Protein AF-A0A258SV16-F1 (afdb_monomer)

Mean predicted aligned error: 8.41 Å

Solvent-accessible surface area (backbone atoms only — not comparable to full-atom values): 5062 Å² total; per-residue (Å²): 127,65,66,65,54,51,50,53,50,53,50,46,63,60,21,54,77,56,52,93,49,18,67,59,50,45,48,50,55,52,48,50,54,53,54,50,50,53,51,51,51,50,47,65,72,43,36,76,68,40,62,76,61,78,46,52,67,59,55,50,53,54,45,53,52,50,52,53,52,53,47,51,59,61,48,45,57,61,58,70,43,43,66,69,71,65,50,87,127

Secondary structure (DSSP, 8-state):
-HHHHHHHHHHHHHHGGGGGGHHHHHHHHHHHHHHHHHHHHHHHHTHHHHHTTS-HHHHHHHHHHHHHHHHHHHHHHHHHHHHHHTS--

Foldseek 3Di:
DVPVVVVVVVLQVVLCVVPPCSVLSSQLVVQLVVQLVVVVVVCVVPVVVCVVVVCVVVSSVVSSVVSNVVSVVVSVVVVVCVVVVPPDD

pLDDT: mean 79.52, std 8.13, r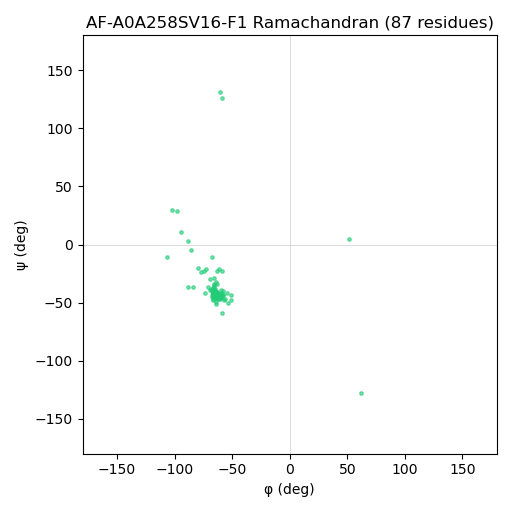ange [53.0, 90.62]

Structure (mmCIF, N/CA/C/O backbone):
data_AF-A0A258SV16-F1
#
_entry.id   AF-A0A258SV16-F1
#
loop_
_atom_site.group_PDB
_atom_site.id
_atom_site.type_symbol
_atom_site.label_atom_id
_atom_site.label_alt_id
_atom_site.label_comp_id
_atom_site.label_asym_id
_atom_site.label_entity_id
_atom_site.label_seq_id
_atom_site.pdbx_PDB_ins_code
_atom_site.Cartn_x
_atom_site.Cartn_y
_atom_site.Cartn_z
_atom_site.occupancy
_atom_site.B_iso_or_equiv
_atom_site.auth_seq_id
_atom_site.auth_comp_id
_atom_site.auth_asym_id
_atom_site.auth_atom_id
_atom_site.pdbx_PDB_model_num
ATOM 1 N N . MET A 1 1 ? 16.809 -5.054 13.132 1.00 53.00 1 MET A N 1
ATOM 2 C CA . MET A 1 1 ? 17.282 -4.914 11.729 1.00 53.00 1 MET 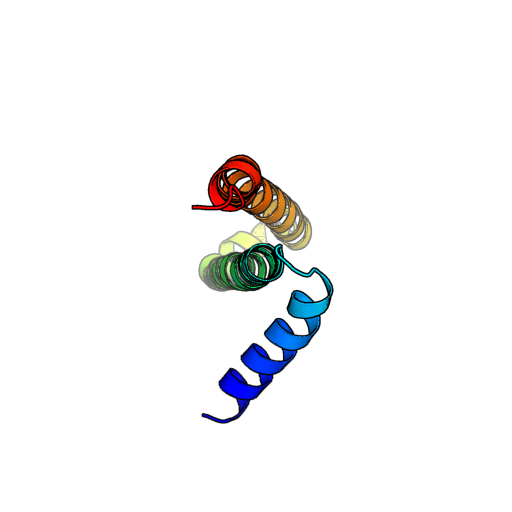A CA 1
ATOM 3 C C . MET A 1 1 ? 17.010 -6.117 10.804 1.00 53.00 1 MET A C 1
ATOM 5 O O . MET A 1 1 ? 17.112 -5.944 9.598 1.00 53.00 1 MET A O 1
ATOM 9 N N . SER A 1 2 ? 16.632 -7.304 11.310 1.00 64.19 2 SER A N 1
ATOM 10 C CA . SER A 1 2 ? 16.345 -8.505 10.485 1.00 64.19 2 SER A CA 1
ATOM 11 C C . SER A 1 2 ? 14.912 -8.556 9.914 1.00 64.19 2 SER A C 1
ATOM 13 O O . SER A 1 2 ? 14.715 -8.940 8.764 1.00 64.19 2 SER A O 1
ATOM 15 N N . LEU A 1 3 ? 13.910 -8.092 10.673 1.00 68.38 3 LEU A N 1
ATOM 16 C CA . LEU A 1 3 ? 12.494 -8.189 10.285 1.00 68.38 3 LEU A CA 1
ATOM 17 C C . LEU A 1 3 ? 12.129 -7.332 9.067 1.00 68.38 3 LEU A C 1
ATOM 19 O O . LEU A 1 3 ? 11.455 -7.817 8.168 1.00 68.38 3 LEU A O 1
ATOM 23 N N . ILE A 1 4 ? 12.634 -6.097 8.991 1.00 69.31 4 ILE A N 1
ATOM 24 C CA . ILE A 1 4 ? 12.396 -5.195 7.850 1.00 69.31 4 ILE A CA 1
ATOM 25 C C . ILE A 1 4 ? 12.998 -5.782 6.568 1.00 69.31 4 ILE A C 1
ATOM 27 O O . ILE A 1 4 ? 12.360 -5.758 5.522 1.00 69.31 4 ILE A O 1
ATOM 31 N N . LYS A 1 5 ? 14.197 -6.377 6.657 1.00 69.56 5 LYS A N 1
ATOM 32 C CA . LYS A 1 5 ? 14.842 -7.035 5.514 1.00 69.56 5 LYS A CA 1
ATOM 33 C C . LYS A 1 5 ? 14.072 -8.275 5.067 1.00 69.56 5 LYS A C 1
ATOM 35 O O . LYS A 1 5 ? 13.865 -8.443 3.872 1.00 69.56 5 LYS A O 1
ATOM 40 N N . LYS A 1 6 ? 13.595 -9.102 6.006 1.00 70.81 6 LYS A N 1
ATOM 41 C CA . LYS A 1 6 ? 12.737 -10.256 5.690 1.00 70.81 6 LYS A CA 1
ATOM 42 C C . LYS A 1 6 ? 11.415 -9.835 5.052 1.00 70.81 6 LYS A C 1
ATOM 44 O O . LYS A 1 6 ? 11.005 -10.458 4.081 1.00 70.81 6 LYS A O 1
ATOM 49 N N . LEU A 1 7 ? 10.777 -8.782 5.562 1.00 73.69 7 LEU A N 1
ATOM 50 C CA . LEU A 1 7 ? 9.536 -8.255 4.999 1.00 73.69 7 LEU A CA 1
ATOM 51 C C . LEU A 1 7 ? 9.766 -7.728 3.580 1.00 73.69 7 LEU A C 1
ATOM 5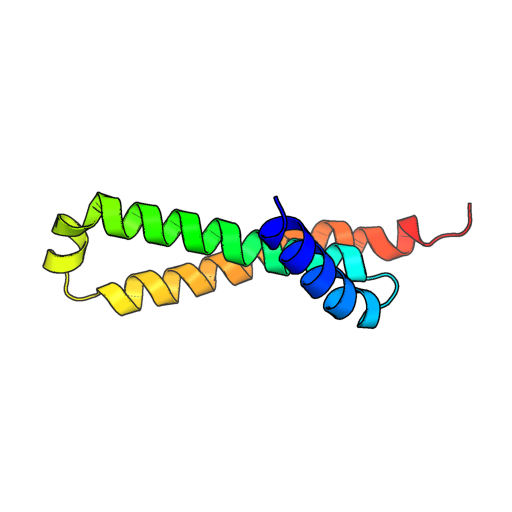3 O O . LEU A 1 7 ? 9.067 -8.138 2.662 1.00 73.69 7 LEU A O 1
ATOM 57 N N . HIS A 1 8 ? 10.796 -6.901 3.390 1.00 73.38 8 HIS A N 1
ATOM 58 C CA . HIS A 1 8 ? 11.196 -6.390 2.081 1.00 73.38 8 HIS A CA 1
ATOM 59 C C . HIS A 1 8 ? 11.488 -7.524 1.092 1.00 73.38 8 HIS A C 1
ATOM 61 O O . HIS A 1 8 ? 10.989 -7.514 -0.026 1.00 73.38 8 HIS A O 1
ATOM 67 N N . GLN A 1 9 ? 12.249 -8.535 1.512 1.00 74.62 9 GLN A N 1
ATOM 68 C CA . GLN A 1 9 ? 12.602 -9.665 0.660 1.00 74.62 9 GLN A CA 1
ATOM 69 C C . GLN A 1 9 ? 11.387 -10.540 0.339 1.00 74.62 9 GLN A C 1
ATOM 71 O O . GLN A 1 9 ? 11.244 -10.968 -0.799 1.00 74.62 9 GLN A O 1
ATOM 76 N N . SER A 1 10 ? 10.481 -10.752 1.295 1.00 71.56 10 SER A N 1
ATOM 77 C CA . SER A 1 10 ? 9.230 -11.483 1.065 1.00 71.56 10 SER A CA 1
ATOM 78 C C . SER A 1 10 ? 8.312 -10.738 0.087 1.00 71.56 10 SER A C 1
ATOM 80 O O . SER A 1 10 ? 7.818 -11.327 -0.873 1.00 71.56 10 SER A O 1
ATOM 82 N N . LEU A 1 11 ? 8.160 -9.420 0.263 1.00 72.94 11 LEU A N 1
ATOM 83 C CA . LEU A 1 11 ? 7.419 -8.559 -0.663 1.00 72.94 11 LEU A CA 1
ATOM 84 C C . LEU A 1 11 ? 8.040 -8.589 -2.060 1.00 72.94 11 LEU A C 1
ATOM 86 O O . LEU A 1 11 ? 7.322 -8.767 -3.040 1.00 72.94 11 LEU A O 1
ATOM 90 N N . TRP A 1 12 ? 9.366 -8.491 -2.155 1.00 73.75 12 TRP A N 1
ATOM 91 C CA . TRP A 1 12 ? 10.072 -8.530 -3.432 1.00 73.75 12 TRP A CA 1
ATOM 92 C C . TRP A 1 12 ? 9.895 -9.870 -4.153 1.00 73.75 12 TRP A C 1
ATOM 94 O O . TRP A 1 12 ? 9.617 -9.871 -5.343 1.00 73.75 12 TRP A O 1
ATOM 104 N N . GLN A 1 13 ? 9.961 -10.999 -3.440 1.00 76.00 13 GLN A N 1
ATOM 105 C CA . GLN A 1 13 ? 9.747 -12.342 -4.008 1.00 76.00 13 GLN A CA 1
ATOM 106 C C . GLN A 1 13 ? 8.318 -12.556 -4.534 1.00 76.00 13 GLN A C 1
ATOM 108 O O . GLN A 1 13 ? 8.107 -13.286 -5.502 1.00 76.00 13 GLN A O 1
ATOM 113 N N . ILE A 1 14 ? 7.323 -11.925 -3.906 1.00 72.19 14 ILE A N 1
ATOM 114 C CA . ILE A 1 14 ? 5.937 -11.945 -4.391 1.00 72.19 14 ILE A CA 1
ATOM 115 C C . ILE A 1 14 ? 5.799 -11.042 -5.624 1.00 72.19 14 ILE A C 1
ATOM 117 O O . ILE A 1 14 ? 5.160 -11.429 -6.601 1.00 72.19 14 ILE A O 1
ATOM 121 N N . CYS A 1 15 ? 6.427 -9.865 -5.603 1.00 70.12 15 CYS A N 1
ATOM 122 C CA . CYS A 1 15 ? 6.333 -8.882 -6.679 1.00 70.12 15 CYS A CA 1
ATOM 123 C C . CYS A 1 15 ? 7.077 -9.315 -7.949 1.00 70.12 15 CYS A C 1
ATOM 125 O O . CYS A 1 15 ? 6.566 -9.089 -9.044 1.00 70.12 15 CYS A O 1
ATOM 127 N N . THR A 1 16 ? 8.228 -9.988 -7.840 1.00 72.94 16 THR A N 1
ATOM 128 C CA . THR A 1 16 ? 9.000 -10.470 -9.002 1.00 72.94 16 THR A CA 1
ATOM 129 C C . THR A 1 16 ? 8.238 -11.474 -9.866 1.00 72.94 16 THR A C 1
ATOM 131 O O . THR A 1 16 ? 8.541 -11.591 -11.052 1.00 72.94 16 THR A O 1
ATOM 134 N N . LYS A 1 17 ? 7.198 -12.140 -9.337 1.00 75.25 17 LYS A N 1
ATOM 135 C CA . LYS A 1 17 ? 6.299 -12.988 -10.143 1.00 75.25 17 LYS A CA 1
ATOM 136 C C . LYS A 1 17 ? 5.520 -12.212 -11.208 1.00 75.25 17 LYS A C 1
ATOM 138 O O . LYS A 1 17 ? 5.106 -12.806 -12.195 1.00 75.25 17 LYS A O 1
ATOM 143 N N . PHE A 1 18 ? 5.344 -10.904 -11.033 1.00 73.69 18 PHE A N 1
ATOM 144 C CA . PHE A 1 18 ? 4.625 -10.034 -11.967 1.00 73.69 18 PHE A CA 1
ATOM 145 C C . PHE A 1 18 ? 5.548 -9.336 -12.981 1.00 73.69 18 PHE A C 1
ATOM 147 O O . PHE A 1 18 ? 5.115 -8.441 -13.711 1.00 73.69 18 PHE A O 1
ATOM 154 N N . GLY A 1 19 ? 6.820 -9.751 -13.050 1.00 80.56 19 GLY A N 1
ATOM 155 C CA . GLY A 1 19 ? 7.761 -9.319 -14.081 1.00 80.56 19 GLY A CA 1
ATOM 156 C C . GLY A 1 19 ? 8.021 -7.802 -14.055 1.00 80.56 19 GLY A C 1
ATOM 157 O O . GLY A 1 19 ? 8.336 -7.270 -12.988 1.00 80.56 19 GLY A O 1
ATOM 158 N N . PRO A 1 20 ? 7.887 -7.080 -15.187 1.00 78.88 20 PRO A N 1
ATOM 159 C CA . PRO A 1 20 ? 8.140 -5.634 -15.270 1.00 78.88 20 PRO A CA 1
ATOM 160 C C . PRO A 1 20 ? 7.274 -4.779 -14.331 1.00 78.88 20 PRO A C 1
ATOM 162 O O . PRO A 1 20 ? 7.664 -3.673 -13.965 1.00 78.88 20 PRO A O 1
ATOM 165 N N . PHE A 1 21 ? 6.117 -5.295 -13.900 1.00 78.44 21 PHE A N 1
ATOM 166 C CA . PHE A 1 21 ? 5.194 -4.600 -12.996 1.00 78.44 21 PHE A CA 1
ATOM 167 C C . PHE A 1 21 ? 5.502 -4.831 -11.508 1.00 78.44 21 PHE A C 1
ATOM 169 O O . PHE A 1 21 ? 4.780 -4.325 -10.646 1.00 78.44 21 PHE A O 1
ATOM 176 N N . ALA A 1 22 ? 6.578 -5.556 -11.177 1.00 80.81 22 ALA A N 1
ATOM 177 C CA . ALA A 1 22 ? 6.994 -5.801 -9.795 1.00 80.81 22 ALA A CA 1
ATOM 178 C C . ALA A 1 22 ? 7.103 -4.519 -8.936 1.00 80.81 22 ALA A C 1
ATOM 180 O O . ALA A 1 22 ? 6.583 -4.520 -7.816 1.00 80.81 22 ALA A O 1
ATOM 181 N N . PRO A 1 23 ? 7.686 -3.401 -9.423 1.00 80.88 23 PRO A N 1
ATOM 182 C CA . PRO A 1 23 ? 7.771 -2.169 -8.637 1.00 80.88 23 PRO A CA 1
ATOM 183 C C . PRO A 1 23 ? 6.394 -1.548 -8.360 1.00 80.88 23 PRO A C 1
ATOM 185 O O . PRO A 1 23 ? 6.161 -1.012 -7.277 1.00 80.88 23 PRO A O 1
ATOM 188 N N . LEU A 1 24 ? 5.464 -1.661 -9.314 1.00 83.56 24 LEU A N 1
ATOM 189 C CA . LEU A 1 24 ? 4.101 -1.138 -9.199 1.00 83.56 24 LEU A CA 1
ATOM 190 C C . LEU A 1 24 ? 3.324 -1.871 -8.097 1.00 83.56 24 LEU A C 1
ATOM 192 O O . LEU A 1 24 ? 2.676 -1.247 -7.258 1.00 83.56 24 LEU A O 1
ATOM 196 N N . ILE A 1 25 ? 3.427 -3.202 -8.063 1.00 83.12 25 ILE A N 1
ATOM 197 C CA . ILE A 1 25 ? 2.751 -4.026 -7.053 1.00 83.12 25 ILE A CA 1
ATOM 198 C C . ILE A 1 25 ? 3.365 -3.818 -5.671 1.00 83.12 25 ILE A C 1
ATOM 200 O O . ILE A 1 25 ? 2.629 -3.705 -4.689 1.00 83.12 25 ILE A O 1
ATOM 204 N N . ALA A 1 26 ? 4.691 -3.688 -5.585 1.00 84.50 26 ALA A N 1
ATOM 205 C CA . ALA A 1 26 ? 5.352 -3.351 -4.330 1.00 84.50 26 ALA A CA 1
ATOM 206 C C . ALA A 1 26 ? 4.842 -2.008 -3.778 1.00 84.50 26 ALA A C 1
ATOM 208 O O . ALA A 1 26 ? 4.506 -1.920 -2.595 1.00 84.50 26 ALA A O 1
ATOM 209 N N . MET A 1 27 ? 4.710 -0.989 -4.637 1.00 86.44 27 MET A N 1
ATOM 210 C CA . MET A 1 27 ? 4.155 0.316 -4.266 1.00 86.44 27 MET A CA 1
ATOM 211 C C . MET A 1 27 ? 2.715 0.201 -3.751 1.00 86.44 27 MET A C 1
ATOM 213 O O . MET A 1 27 ? 2.399 0.780 -2.713 1.00 86.44 27 MET A O 1
ATOM 217 N N . LEU A 1 28 ? 1.855 -0.561 -4.434 1.00 85.94 28 LEU A N 1
ATOM 218 C CA . LEU A 1 28 ? 0.462 -0.764 -4.024 1.00 85.94 28 LEU A CA 1
ATOM 219 C C . LEU A 1 28 ? 0.356 -1.423 -2.644 1.00 85.94 28 LEU A C 1
ATOM 221 O O . LEU A 1 28 ? -0.392 -0.943 -1.794 1.00 85.94 28 LEU A O 1
ATOM 225 N N . ILE A 1 29 ? 1.121 -2.491 -2.400 1.00 84.94 29 ILE A N 1
ATOM 226 C CA . ILE A 1 29 ? 1.080 -3.221 -1.124 1.00 84.94 29 ILE A CA 1
ATOM 227 C C . ILE A 1 29 ? 1.602 -2.342 0.016 1.00 84.94 29 ILE A C 1
ATOM 229 O O . ILE A 1 29 ? 0.959 -2.240 1.061 1.00 84.94 29 ILE A O 1
ATOM 233 N N . ILE A 1 30 ? 2.746 -1.681 -0.181 1.00 86.69 30 ILE A N 1
ATOM 234 C CA . ILE A 1 30 ? 3.331 -0.802 0.841 1.00 86.69 30 ILE A CA 1
ATOM 235 C C . ILE A 1 30 ? 2.399 0.383 1.112 1.00 86.69 30 ILE A C 1
ATOM 237 O O . ILE A 1 30 ? 2.119 0.687 2.272 1.00 86.69 30 ILE A O 1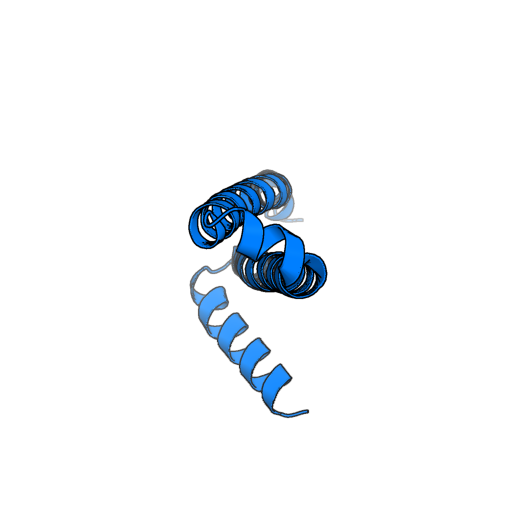
ATOM 241 N N . GLY A 1 31 ? 1.875 1.015 0.060 1.00 85.44 31 GLY A N 1
ATOM 242 C CA . GLY A 1 31 ? 0.937 2.128 0.169 1.00 85.44 31 GLY A CA 1
ATOM 243 C C . GLY A 1 31 ? -0.324 1.751 0.945 1.00 85.44 31 GLY A C 1
ATOM 244 O O . GLY A 1 31 ? -0.729 2.495 1.836 1.00 85.44 31 GLY A O 1
ATOM 245 N N . LEU A 1 32 ? -0.892 0.570 0.681 1.00 86.19 32 LEU A N 1
ATOM 246 C CA . LEU A 1 32 ? -2.081 0.075 1.381 1.00 86.19 32 LEU A CA 1
ATOM 247 C C . LEU A 1 32 ? -1.821 -0.128 2.870 1.00 86.19 32 LEU A C 1
ATOM 249 O O . LEU A 1 32 ? -2.629 0.298 3.696 1.00 86.19 32 LEU A O 1
ATOM 253 N N . VAL A 1 33 ? -0.687 -0.735 3.218 1.00 87.25 33 VAL A N 1
ATOM 254 C CA . VAL A 1 33 ? -0.301 -0.956 4.616 1.00 87.25 33 VAL A CA 1
ATOM 255 C C . VAL A 1 33 ? -0.095 0.375 5.339 1.00 87.25 33 VAL A C 1
ATOM 257 O O . VAL A 1 33 ? -0.611 0.553 6.440 1.00 87.25 33 VAL A O 1
ATOM 260 N N . VAL A 1 34 ? 0.612 1.327 4.722 1.00 88.75 34 VAL A N 1
ATOM 261 C CA . VAL A 1 34 ? 0.903 2.636 5.331 1.00 88.75 34 VAL A CA 1
ATOM 262 C C . VAL A 1 34 ? -0.370 3.467 5.522 1.00 88.75 34 VAL A C 1
ATOM 264 O O . VAL A 1 34 ? -0.593 3.988 6.617 1.00 88.75 34 VAL A O 1
ATOM 267 N N . LEU A 1 35 ? -1.227 3.563 4.500 1.00 85.25 35 LEU A N 1
ATOM 268 C CA . LEU A 1 35 ? -2.496 4.301 4.575 1.00 85.25 35 LEU A CA 1
ATOM 269 C C . LEU A 1 35 ? -3.441 3.686 5.611 1.00 85.25 35 LEU A C 1
ATOM 271 O O . LEU A 1 35 ? -3.975 4.402 6.462 1.00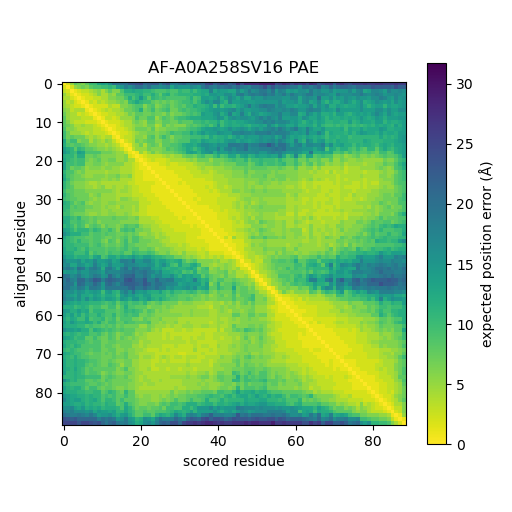 85.25 35 LEU A O 1
ATOM 275 N N . SER A 1 36 ? -3.560 2.356 5.612 1.00 82.50 36 SER A N 1
ATOM 276 C CA . SER A 1 36 ? -4.375 1.638 6.594 1.00 82.50 36 SER A CA 1
ATOM 277 C C . SER A 1 36 ? -3.851 1.864 8.013 1.00 82.50 36 SER A C 1
ATOM 279 O O . SER A 1 36 ? -4.632 2.171 8.911 1.00 82.50 36 SER A O 1
ATOM 281 N N . ALA A 1 37 ? -2.533 1.785 8.232 1.00 86.81 37 ALA A N 1
ATOM 282 C CA . ALA A 1 37 ? -1.919 2.020 9.540 1.00 86.81 37 ALA A CA 1
ATOM 283 C C . ALA A 1 37 ? -2.136 3.458 10.040 1.00 86.81 37 ALA A C 1
ATOM 285 O O . ALA A 1 37 ? -2.470 3.655 11.209 1.00 86.81 37 ALA A O 1
ATOM 286 N N . SER A 1 38 ? -2.016 4.458 9.159 1.00 87.00 38 SER A N 1
ATOM 287 C CA . SER A 1 38 ? -2.328 5.855 9.487 1.00 87.00 38 SER A CA 1
ATOM 288 C C . SER A 1 38 ? -3.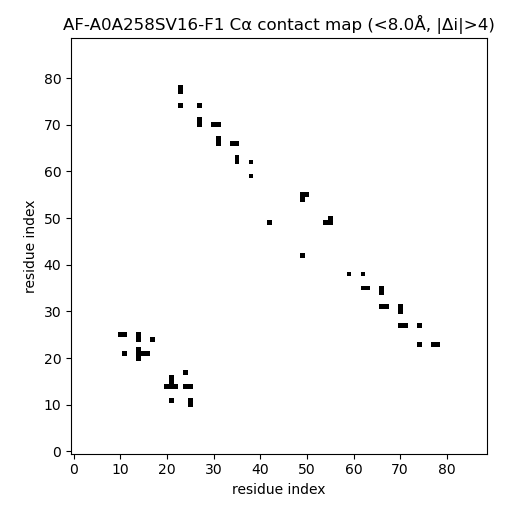787 6.013 9.930 1.00 87.00 38 SER A C 1
ATOM 290 O O . SER A 1 38 ? -4.070 6.660 10.942 1.00 87.00 38 SER A O 1
ATOM 292 N N . ARG A 1 39 ? -4.713 5.345 9.235 1.00 82.38 39 ARG A N 1
ATOM 293 C CA . ARG A 1 39 ? -6.143 5.358 9.558 1.00 82.38 39 ARG A CA 1
ATOM 294 C C . ARG A 1 39 ? -6.443 4.664 10.888 1.00 82.38 39 ARG A C 1
ATOM 296 O O . ARG A 1 39 ? -7.203 5.210 11.685 1.00 82.38 39 ARG A O 1
ATOM 303 N N . PHE A 1 40 ? -5.812 3.525 11.175 1.00 83.50 40 PHE A N 1
ATOM 304 C CA . PHE A 1 40 ? -5.912 2.877 12.488 1.00 83.50 40 PHE A CA 1
ATOM 305 C C . PHE A 1 40 ? -5.376 3.774 13.605 1.00 83.50 40 PHE A C 1
ATOM 307 O O . PHE A 1 40 ? -6.031 3.913 14.635 1.00 83.50 40 PHE A O 1
ATOM 314 N N . GLY A 1 41 ? -4.244 4.447 13.382 1.00 85.56 41 GLY A N 1
ATOM 315 C CA . GLY A 1 41 ? -3.705 5.434 14.319 1.00 85.56 41 GLY A CA 1
ATOM 316 C C . GLY A 1 41 ? -4.692 6.570 14.601 1.00 85.56 41 GLY A C 1
ATOM 317 O O . GLY A 1 41 ? -4.908 6.920 15.757 1.00 85.56 41 GLY A O 1
ATOM 318 N N . LEU A 1 42 ? -5.362 7.092 13.569 1.00 82.50 42 LEU A N 1
ATOM 319 C CA . LEU A 1 42 ? -6.397 8.124 13.715 1.00 82.50 42 LEU A CA 1
ATOM 320 C C . LEU A 1 42 ? -7.647 7.624 14.452 1.00 82.50 42 LEU A C 1
ATOM 322 O O . LEU A 1 42 ? -8.237 8.378 15.226 1.00 82.50 42 LEU A O 1
ATOM 326 N N . VAL A 1 43 ? -8.052 6.373 14.227 1.00 81.75 43 VAL A N 1
ATOM 327 C CA . VAL A 1 43 ? -9.187 5.742 14.921 1.00 81.75 43 VAL A CA 1
ATOM 328 C C . VAL A 1 43 ? -8.875 5.533 16.402 1.00 81.75 43 VAL A C 1
ATOM 330 O O . VAL A 1 43 ? -9.709 5.860 17.242 1.00 81.75 43 VAL A O 1
ATOM 333 N N . ILE A 1 44 ? -7.667 5.065 16.725 1.00 83.69 44 ILE A N 1
ATOM 334 C CA . ILE A 1 44 ? -7.184 4.941 18.109 1.00 83.69 44 ILE A CA 1
ATOM 335 C C . ILE A 1 44 ? -7.075 6.325 18.759 1.00 83.69 44 ILE A C 1
ATOM 337 O O . ILE A 1 44 ? -7.461 6.501 19.909 1.00 83.69 44 ILE A O 1
ATOM 341 N N . TRP A 1 45 ? -6.610 7.335 18.022 1.00 84.94 45 TRP A N 1
ATOM 342 C CA . TRP A 1 45 ? -6.531 8.705 18.529 1.00 84.94 45 TRP A CA 1
ATOM 343 C C . TRP A 1 45 ? -7.915 9.293 18.833 1.00 84.94 45 TRP A C 1
ATOM 345 O O . TRP A 1 45 ? -8.101 9.973 19.838 1.00 84.94 45 TRP A O 1
ATOM 355 N N . LYS A 1 46 ? -8.910 9.056 17.971 1.00 77.88 46 LYS A N 1
ATOM 356 C CA . LYS A 1 46 ? -10.286 9.561 18.137 1.00 77.88 46 LYS A CA 1
ATOM 357 C C . LYS A 1 46 ? -11.229 8.528 18.750 1.00 77.88 46 LYS A C 1
ATOM 359 O O . LYS A 1 46 ? -12.432 8.581 18.491 1.00 77.88 46 LYS A O 1
ATOM 364 N N . PHE A 1 47 ? -10.700 7.626 19.571 1.00 75.00 47 PHE A N 1
ATOM 365 C CA . PHE A 1 47 ? -11.448 6.484 20.086 1.00 75.00 47 PHE A CA 1
ATOM 366 C C . PHE A 1 47 ? -12.749 6.894 20.792 1.00 75.00 47 PHE A C 1
ATOM 368 O O . PHE A 1 47 ? -13.797 6.321 20.510 1.00 75.00 47 PHE A O 1
ATOM 375 N N . GLU A 1 48 ? -12.731 7.966 21.592 1.00 72.12 48 GLU A N 1
ATOM 376 C CA . GLU A 1 48 ? -13.924 8.465 22.300 1.00 72.12 48 GLU A CA 1
ATOM 377 C C . GLU A 1 48 ? -15.075 8.873 21.364 1.00 72.12 48 GLU A C 1
ATOM 379 O O . GLU A 1 48 ? -16.235 8.569 21.629 1.00 72.12 48 GLU A O 1
ATOM 384 N N . ARG A 1 49 ? -14.768 9.509 20.226 1.00 66.31 49 ARG A N 1
ATOM 385 C CA . ARG A 1 49 ? -15.774 9.903 19.216 1.00 66.31 49 ARG A CA 1
ATOM 386 C C . ARG A 1 49 ? -16.256 8.737 18.359 1.00 66.31 49 ARG A C 1
ATOM 388 O O . ARG A 1 49 ? -17.304 8.803 17.721 1.00 66.31 49 ARG A O 1
ATOM 395 N N . VAL A 1 50 ? -15.439 7.702 18.267 1.00 64.75 50 VAL A N 1
ATOM 396 C CA . VAL A 1 50 ? -15.668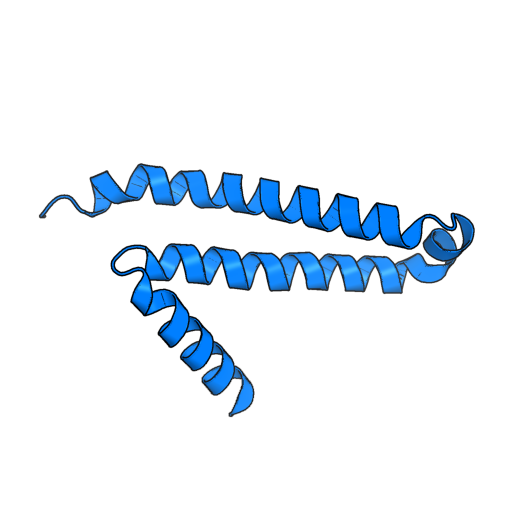 6.570 17.381 1.00 64.75 50 VAL A CA 1
ATOM 397 C C . VAL A 1 50 ? -16.519 5.507 18.088 1.00 64.75 50 VAL A C 1
ATOM 399 O O . VAL A 1 50 ? -17.437 4.964 17.474 1.00 64.75 50 VAL A O 1
ATOM 402 N N . VAL A 1 51 ? -16.312 5.310 19.394 1.00 68.06 51 VAL A N 1
ATOM 403 C CA . VAL A 1 51 ? -17.175 4.484 20.256 1.00 68.06 51 VAL A CA 1
ATOM 404 C C . VAL A 1 51 ? -18.570 5.094 20.407 1.00 68.06 51 VAL A C 1
ATOM 406 O O . VAL A 1 51 ? -19.552 4.363 20.371 1.00 68.06 51 VAL A O 1
ATOM 409 N N . SER A 1 52 ? -18.696 6.425 20.471 1.00 69.88 52 SER A N 1
ATOM 410 C CA . SER A 1 52 ? -20.004 7.088 20.619 1.00 69.88 52 SER A CA 1
ATOM 411 C C . SER A 1 52 ? -20.938 6.948 19.410 1.00 69.88 52 SER A C 1
ATOM 413 O O . SER A 1 52 ? -22.094 7.349 19.486 1.00 69.88 52 SER A O 1
ATOM 415 N N . THR A 1 53 ? -20.435 6.453 18.274 1.00 69.12 53 THR A N 1
ATOM 416 C CA . THR A 1 53 ? -21.193 6.370 17.017 1.00 69.12 53 THR A CA 1
ATOM 417 C C . THR A 1 5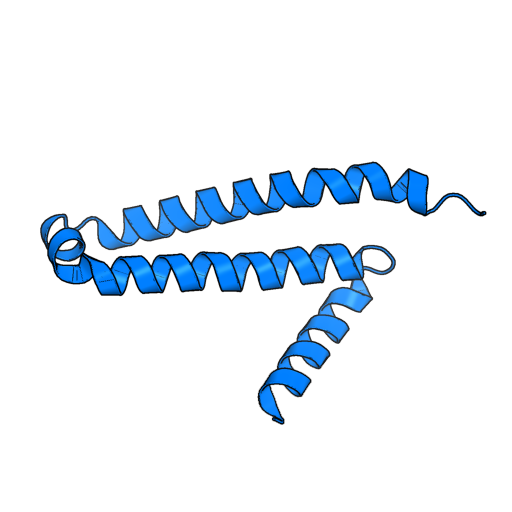3 ? -21.609 4.930 16.682 1.00 69.12 53 THR A C 1
ATOM 419 O O . THR A 1 53 ? -22.375 4.747 15.742 1.00 69.12 53 THR A O 1
ATOM 422 N N . ASP A 1 54 ? -21.091 3.908 17.382 1.00 71.50 54 ASP A N 1
ATOM 423 C CA . ASP A 1 54 ? -21.291 2.460 17.119 1.00 71.50 54 ASP A CA 1
ATOM 424 C C . ASP A 1 54 ? -21.011 1.981 15.668 1.00 71.50 54 ASP A C 1
ATOM 426 O O . ASP A 1 54 ? -21.158 0.812 15.322 1.00 71.50 54 ASP A O 1
ATOM 430 N N . LYS A 1 55 ? -20.530 2.868 14.788 1.00 76.75 55 LYS A N 1
ATOM 431 C CA . LYS A 1 55 ? -20.280 2.625 13.354 1.00 76.75 55 LYS A CA 1
ATOM 432 C C . LYS A 1 55 ? -18.805 2.397 13.027 1.00 76.75 55 LYS A C 1
ATOM 434 O O . LYS A 1 55 ? -18.335 2.706 11.932 1.00 76.75 55 LYS A O 1
ATOM 439 N N . LEU A 1 56 ? -18.057 1.842 13.975 1.00 75.06 56 LEU A N 1
ATOM 440 C CA . LEU A 1 56 ? -16.613 1.606 13.869 1.00 75.06 56 LEU A CA 1
ATOM 441 C C . LEU A 1 56 ? -16.223 0.818 12.615 1.00 75.06 56 LEU A C 1
ATOM 443 O O . LEU A 1 56 ? -15.349 1.229 11.850 1.00 75.06 56 LEU A O 1
ATOM 447 N N . ALA A 1 57 ? -16.910 -0.304 12.403 1.00 74.88 57 ALA A N 1
ATOM 448 C CA . ALA A 1 57 ? -16.670 -1.184 11.269 1.00 74.88 57 ALA A CA 1
ATOM 449 C C . ALA A 1 57 ? -16.995 -0.489 9.939 1.00 74.88 57 ALA A C 1
ATOM 451 O O . ALA A 1 57 ? -16.253 -0.635 8.973 1.00 74.88 57 ALA A O 1
ATOM 452 N N . GLU A 1 58 ? -18.057 0.315 9.901 1.00 81.38 58 GLU A N 1
ATOM 453 C CA . GLU A 1 58 ? -18.483 1.038 8.702 1.00 81.38 58 GLU A CA 1
ATOM 454 C C . GLU A 1 58 ? -17.450 2.105 8.302 1.00 81.38 58 GLU A C 1
ATOM 456 O O . GLU A 1 58 ? -17.075 2.196 7.134 1.00 81.38 58 GLU A O 1
ATOM 461 N N . ILE A 1 59 ? -16.902 2.839 9.277 1.00 80.81 59 ILE A N 1
ATOM 462 C CA . ILE A 1 59 ? -15.842 3.840 9.065 1.00 80.81 59 ILE A CA 1
ATOM 463 C C . ILE A 1 59 ? -14.550 3.182 8.563 1.00 80.81 59 ILE A C 1
ATOM 465 O O . ILE A 1 59 ? -13.905 3.698 7.644 1.00 80.81 59 ILE A O 1
ATOM 469 N N . LEU A 1 60 ? -14.164 2.042 9.142 1.00 81.00 60 LEU A N 1
ATOM 470 C CA . LEU A 1 60 ? -12.973 1.308 8.712 1.00 81.00 60 LEU A CA 1
ATOM 471 C C . LEU A 1 60 ? -13.146 0.712 7.311 1.00 81.00 60 LEU A C 1
ATOM 473 O O . LEU A 1 60 ? -12.262 0.885 6.474 1.00 81.00 60 LEU A O 1
ATOM 477 N N . LEU A 1 61 ? -14.286 0.081 7.017 1.00 82.25 61 LEU A N 1
ATOM 478 C CA . LEU A 1 61 ? -14.573 -0.504 5.701 1.00 82.25 61 LEU A CA 1
ATOM 479 C C . LEU A 1 61 ? -14.670 0.562 4.604 1.00 82.25 61 LEU A C 1
ATOM 481 O O . LEU A 1 61 ? -14.082 0.403 3.532 1.00 82.25 61 LEU A O 1
ATOM 485 N N . GLN A 1 62 ? -15.360 1.675 4.872 1.00 85.25 62 GLN A N 1
ATOM 486 C CA . GLN A 1 62 ? -15.385 2.814 3.952 1.00 85.25 62 GLN A CA 1
ATOM 487 C C . GLN A 1 62 ? -13.992 3.415 3.774 1.00 85.25 62 GLN A C 1
ATOM 489 O O . GLN A 1 62 ? -13.644 3.850 2.677 1.00 85.25 62 GLN A O 1
ATOM 494 N N . GLY A 1 63 ? -13.180 3.396 4.829 1.00 85.06 63 GLY A N 1
ATOM 495 C CA . GLY A 1 63 ? -11.803 3.841 4.771 1.00 85.06 63 GLY A CA 1
ATOM 496 C C . GLY A 1 63 ? -10.930 2.997 3.856 1.00 85.06 63 GLY A C 1
ATOM 497 O O . GLY A 1 63 ? -10.327 3.546 2.939 1.00 85.06 63 GLY A O 1
ATOM 498 N N . VAL A 1 64 ? -10.947 1.674 4.029 1.00 83.50 64 VAL A N 1
ATOM 499 C CA . VAL A 1 64 ? -10.227 0.736 3.153 1.00 83.50 64 VAL A CA 1
ATOM 500 C C . VAL A 1 64 ? -10.682 0.889 1.701 1.00 83.50 64 VAL A C 1
ATOM 502 O O . VAL A 1 64 ? -9.853 0.895 0.794 1.00 83.50 64 VAL A O 1
ATOM 505 N N . ARG A 1 65 ? -11.988 1.081 1.463 1.00 87.81 65 ARG A N 1
ATOM 506 C CA . ARG A 1 65 ? -12.517 1.337 0.114 1.00 87.81 65 ARG A CA 1
ATOM 507 C C . ARG A 1 65 ? -11.867 2.565 -0.525 1.00 87.81 65 ARG A C 1
ATOM 509 O O . ARG A 1 65 ? -11.448 2.498 -1.678 1.00 87.81 65 ARG A O 1
ATOM 516 N N . VAL A 1 66 ? -11.792 3.674 0.208 1.00 89.50 66 VAL A N 1
ATOM 517 C CA . VAL A 1 66 ? -11.162 4.911 -0.278 1.00 89.50 66 VAL A CA 1
ATOM 518 C C . VAL A 1 66 ? -9.663 4.710 -0.494 1.00 89.50 66 VAL A C 1
ATOM 520 O O . VAL A 1 66 ? -9.141 5.157 -1.512 1.00 89.50 66 VAL A O 1
ATOM 523 N N . ASP A 1 67 ? -8.990 3.983 0.397 1.00 88.25 67 ASP A N 1
ATOM 524 C CA . ASP A 1 67 ? -7.552 3.722 0.292 1.00 88.25 67 ASP A CA 1
ATOM 525 C C . ASP A 1 67 ? -7.229 2.894 -0.970 1.00 88.25 67 ASP A C 1
ATOM 527 O O . ASP A 1 67 ? -6.300 3.230 -1.705 1.00 88.25 67 ASP A O 1
ATOM 531 N N . ILE A 1 68 ? -8.047 1.883 -1.299 1.00 87.50 68 ILE A N 1
ATOM 532 C CA . ILE A 1 68 ? -7.924 1.103 -2.545 1.00 87.50 68 ILE A CA 1
ATOM 533 C C . ILE A 1 68 ? -8.145 1.989 -3.780 1.00 87.50 68 ILE A C 1
ATOM 535 O O . ILE A 1 68 ? -7.368 1.913 -4.732 1.00 87.50 68 ILE A O 1
ATOM 539 N N . MET A 1 69 ? -9.173 2.847 -3.772 1.00 90.50 69 MET A N 1
ATOM 540 C CA . MET A 1 69 ? -9.445 3.767 -4.886 1.00 90.50 69 MET A CA 1
ATOM 541 C C . MET A 1 69 ? -8.289 4.748 -5.104 1.00 90.50 69 MET A C 1
ATOM 543 O O . MET A 1 69 ? -7.832 4.921 -6.232 1.00 90.50 69 MET A O 1
ATOM 547 N N . GLN A 1 70 ? -7.791 5.360 -4.028 1.00 90.62 70 GLN A N 1
ATOM 548 C CA . GLN A 1 70 ? -6.688 6.315 -4.083 1.00 90.62 70 GLN A CA 1
ATOM 549 C C . GLN A 1 70 ? -5.410 5.656 -4.605 1.00 90.62 70 GLN A C 1
ATOM 551 O O . GLN A 1 70 ? -4.737 6.218 -5.468 1.00 90.62 70 GLN A O 1
ATOM 556 N N . LEU A 1 71 ? -5.085 4.456 -4.123 1.00 90.12 71 LEU A N 1
ATOM 557 C CA . LEU A 1 71 ? -3.919 3.712 -4.596 1.00 90.12 71 LEU A CA 1
ATOM 558 C C . LEU A 1 71 ? -4.055 3.294 -6.058 1.00 90.12 71 LEU A C 1
ATOM 560 O O . LEU A 1 71 ? -3.081 3.396 -6.799 1.00 90.12 71 LEU A O 1
ATOM 564 N N . GLY A 1 72 ? -5.252 2.892 -6.491 1.00 87.75 72 GLY A N 1
ATOM 565 C CA . GLY A 1 72 ? -5.541 2.631 -7.901 1.00 87.75 72 GLY A CA 1
ATOM 566 C C . GLY A 1 72 ? -5.327 3.870 -8.773 1.00 87.75 72 GLY A C 1
ATOM 567 O O . GLY A 1 72 ? -4.703 3.776 -9.828 1.00 87.75 72 GLY A O 1
ATOM 568 N N . LEU A 1 73 ? -5.762 5.043 -8.306 1.00 90.44 73 LEU A N 1
ATOM 569 C CA . LEU A 1 73 ? -5.576 6.308 -9.017 1.00 90.44 73 LEU A CA 1
ATOM 570 C C . LEU A 1 73 ? -4.096 6.717 -9.094 1.00 90.44 73 LEU A C 1
ATOM 572 O O . LEU A 1 73 ? -3.624 7.140 -10.146 1.00 90.44 73 LEU A O 1
ATOM 576 N N . ILE A 1 74 ? -3.346 6.551 -8.000 1.00 89.25 74 ILE A N 1
ATOM 577 C CA . ILE A 1 74 ? -1.904 6.831 -7.967 1.00 89.25 74 ILE A CA 1
ATOM 578 C C . ILE A 1 74 ? -1.147 5.856 -8.870 1.00 89.25 74 ILE A C 1
ATOM 580 O O . ILE A 1 74 ? -0.237 6.281 -9.572 1.00 89.25 74 ILE A O 1
ATOM 584 N N . ALA A 1 75 ? -1.521 4.573 -8.883 1.00 88.00 75 ALA A N 1
ATOM 585 C CA . ALA A 1 75 ? -0.901 3.555 -9.730 1.00 88.00 75 ALA A CA 1
ATOM 586 C C . ALA A 1 75 ? -1.267 3.690 -11.215 1.00 88.00 75 ALA A C 1
ATOM 588 O O . ALA A 1 75 ? -0.507 3.225 -12.063 1.00 88.00 75 ALA A O 1
ATOM 589 N N . LEU A 1 76 ? -2.371 4.364 -11.546 1.00 89.31 76 LEU A N 1
ATOM 590 C CA . LEU A 1 76 ? -2.758 4.635 -12.930 1.00 89.31 76 LEU A CA 1
ATOM 591 C C . LEU A 1 76 ? -1.686 5.447 -13.671 1.00 89.31 76 LEU A C 1
ATOM 593 O O . LEU A 1 76 ? -1.360 5.126 -14.809 1.00 89.31 76 LEU A O 1
ATOM 597 N N . ILE A 1 77 ? -1.097 6.455 -13.022 1.00 88.12 77 ILE A N 1
ATOM 598 C CA . ILE A 1 77 ? -0.062 7.318 -13.616 1.00 88.12 77 ILE A CA 1
ATOM 599 C C . ILE A 1 77 ? 1.171 6.504 -14.072 1.00 88.12 77 ILE A C 1
ATOM 601 O O . ILE A 1 77 ? 1.478 6.522 -15.264 1.00 88.12 77 ILE A O 1
ATOM 605 N N . PRO A 1 78 ? 1.875 5.755 -13.196 1.00 84.69 78 PRO A N 1
ATOM 606 C CA . PRO A 1 78 ? 3.013 4.937 -13.604 1.00 84.69 78 PRO A CA 1
ATOM 607 C C . PRO A 1 78 ? 2.612 3.788 -14.536 1.00 84.69 78 PRO A C 1
ATOM 609 O O . PRO A 1 78 ? 3.413 3.404 -15.382 1.00 84.69 78 PRO A O 1
ATOM 612 N N . LEU A 1 79 ? 1.384 3.265 -14.439 1.00 87.06 79 LEU A N 1
ATOM 613 C CA . LEU A 1 79 ? 0.894 2.237 -15.360 1.00 87.06 79 LEU A CA 1
ATOM 614 C C . LEU A 1 79 ? 0.753 2.769 -16.796 1.00 87.06 79 LEU A C 1
ATOM 616 O O . LEU A 1 79 ? 1.157 2.089 -17.735 1.00 87.06 79 LEU A O 1
ATOM 620 N N . LEU A 1 80 ? 0.231 3.986 -16.972 1.00 87.69 80 LEU A N 1
ATOM 621 C CA . LEU A 1 80 ? 0.127 4.638 -18.284 1.00 87.69 80 LEU A CA 1
ATOM 622 C C . LEU A 1 80 ? 1.499 5.029 -18.853 1.00 87.69 80 LEU A C 1
ATOM 624 O O . LEU A 1 80 ? 1.680 5.035 -20.068 1.00 87.69 80 LEU A O 1
ATOM 628 N N . LEU A 1 81 ? 2.472 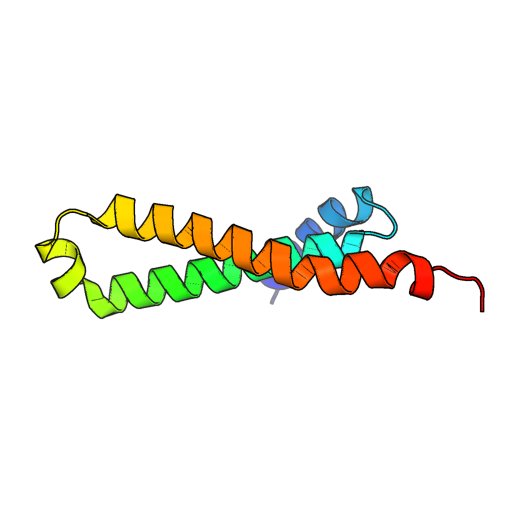5.323 -17.986 1.00 84.94 81 LEU A N 1
ATOM 629 C CA . LEU A 1 81 ? 3.851 5.625 -18.383 1.00 84.94 81 LEU A CA 1
ATOM 630 C C . LEU A 1 81 ? 4.686 4.371 -18.687 1.00 84.94 81 LEU A C 1
ATOM 632 O O . LEU A 1 81 ? 5.682 4.472 -19.399 1.00 84.94 81 LEU A O 1
ATOM 636 N N . ALA A 1 82 ? 4.288 3.195 -18.192 1.00 85.00 82 ALA A N 1
ATOM 637 C CA . ALA A 1 82 ? 5.008 1.937 -18.389 1.00 85.00 82 ALA A CA 1
ATOM 638 C C . ALA A 1 82 ? 5.355 1.616 -19.861 1.00 85.00 82 ALA A C 1
ATOM 640 O O . ALA A 1 82 ? 6.515 1.297 -20.111 1.00 85.00 82 ALA A O 1
ATOM 641 N N . PRO A 1 83 ? 4.441 1.722 -20.851 1.00 80.69 83 PRO A N 1
ATOM 642 C CA . PRO A 1 83 ? 4.785 1.465 -22.252 1.00 80.69 83 PRO A CA 1
ATOM 643 C C . PRO A 1 83 ? 5.781 2.478 -22.828 1.00 80.69 83 PRO A C 1
ATOM 645 O O . PRO A 1 83 ? 6.627 2.089 -23.624 1.00 80.69 83 PRO A O 1
ATOM 648 N N . ILE A 1 84 ? 5.728 3.748 -22.408 1.00 81.06 84 ILE A N 1
ATOM 649 C CA . ILE A 1 84 ? 6.690 4.782 -22.833 1.00 81.06 84 ILE A CA 1
ATOM 650 C C . ILE A 1 84 ? 8.077 4.477 -22.259 1.00 81.06 84 ILE A C 1
ATOM 652 O O . ILE A 1 84 ? 9.081 4.614 -22.949 1.00 81.06 84 ILE A O 1
ATOM 656 N N . LEU A 1 85 ? 8.135 4.029 -21.004 1.00 76.00 85 LEU A N 1
ATOM 657 C CA . LEU A 1 85 ? 9.383 3.681 -20.325 1.00 76.00 85 LEU A CA 1
ATOM 658 C C . LEU A 1 85 ? 9.985 2.351 -20.810 1.00 76.00 85 LEU A C 1
ATOM 660 O O . LEU A 1 85 ? 11.180 2.128 -20.649 1.00 76.00 85 LEU A O 1
ATOM 664 N N . ALA A 1 86 ? 9.154 1.473 -21.374 1.00 77.38 86 ALA A N 1
ATOM 665 C CA . ALA A 1 86 ? 9.554 0.194 -21.952 1.00 77.38 86 ALA A CA 1
ATOM 666 C C . ALA A 1 86 ? 10.005 0.302 -23.418 1.00 77.38 86 ALA A C 1
ATOM 668 O O . ALA A 1 86 ? 10.431 -0.705 -23.989 1.00 77.38 86 ALA A O 1
ATOM 669 N N . LEU A 1 87 ? 9.910 1.486 -24.037 1.00 73.25 87 LEU A N 1
ATOM 670 C CA . LEU A 1 87 ? 10.498 1.710 -25.353 1.00 73.25 87 LEU A CA 1
ATOM 671 C C . LEU A 1 87 ? 12.017 1.492 -25.258 1.00 73.25 87 LEU A C 1
ATOM 673 O O . LEU A 1 87 ? 12.643 2.024 -24.336 1.00 73.25 87 LEU A O 1
ATOM 677 N N . PRO A 1 88 ? 12.619 0.709 -26.172 1.00 62.88 88 PRO A N 1
ATOM 678 C CA . PRO A 1 88 ? 14.067 0.588 -26.226 1.00 62.88 88 PRO A CA 1
ATOM 679 C C . PRO A 1 88 ? 14.661 1.983 -26.449 1.00 62.88 88 PRO A C 1
ATOM 681 O O . PRO A 1 88 ? 14.237 2.694 -27.362 1.00 62.88 88 PRO A O 1
ATOM 684 N N . GLN A 1 89 ? 15.588 2.371 -25.572 1.00 55.25 89 GLN A N 1
ATOM 685 C CA . GLN A 1 89 ? 16.439 3.545 -25.770 1.00 55.25 89 GLN A CA 1
ATOM 686 C C . GLN A 1 89 ? 17.567 3.209 -26.739 1.00 55.25 89 GLN A C 1
ATOM 688 O O . GLN A 1 89 ? 18.091 2.074 -26.642 1.00 55.25 89 GLN A O 1
#

Radius of gyration: 17.15 Å; Cα contacts (8 Å, |Δi|>4): 31; chains: 1; bounding box: 39×23×48 Å

Sequence (89 aa):
MSLIKKLHQSLWQICTKFGPFAPLIAMLIIGLVVLSASRFGLVIWKFERVVSTDKLAEILLQGVRVDIMQLGLIALIPLLLAPILALPQ